Protein AF-A0A0Q4N3J8-F1 (afdb_monomer)

Solvent-accessible surface area (backbone atoms only — not comparable to full-atom values): 4972 Å² total; per-residue (Å²): 102,65,73,90,77,63,54,62,80,38,79,48,65,44,86,81,68,30,30,33,35,28,65,43,73,49,61,48,101,84,66,51,50,29,34,34,27,32,48,76,38,70,77,86,89,46,48,76,73,55,91,84,67,106,62,65,54,34,28,37,32,46,43,70,58,52,33,47,55,57,35,60,58,73,57,75,73,90,80,80,78,130

Foldseek 3Di:
DDLVVDDAQDWADLVPPWIWHWHDWDADPVRFTKTKIFTPDDDDQFDFPDDDDPGGTIGMDTSVSVVCSRCVSPPDPPDPDD

Nearest PDB structures (foldseek):
  1w4s-assembly1_A  TM=5.498E-01  e=1.157E+00  Gallus gallus
  4bb7-assembly2_C  TM=7.195E-01  e=1.677E+00  Saccharomyces cerevisiae
  6vil-assembly4_D  TM=4.621E-01  e=1.482E+00  Mus musculus
  2lav-assembly1_A  TM=5.416E-01  e=2.928E+00  Homo sapiens
  3ib3-assembly2_B  TM=3.240E-01  e=2.752E+00  Staphylococcus aureus subsp. aureus COL

pLDDT: mean 80.81, std 15.74, range [41.03, 94.94]

Secondary structure (DSSP, 8-state):
--STT--TT-EEE-SSS-EEEEEEEEE-TTS-EEEEEEEEES---SEEEE--SSSPPEEEEEHHHHHHHHHTTSS--TT---

Mean predicted aligned error: 7.74 Å

Structure (mmCIF, N/CA/C/O backbone):
data_AF-A0A0Q4N3J8-F1
#
_entry.id   AF-A0A0Q4N3J8-F1
#
loop_
_atom_site.group_PDB
_atom_site.id
_atom_site.type_symbol
_atom_site.label_atom_id
_atom_site.label_alt_id
_atom_site.label_comp_id
_atom_site.label_asym_id
_atom_site.label_entity_id
_atom_site.label_seq_id
_atom_site.pdbx_PDB_ins_code
_atom_site.Cartn_x
_atom_site.Cartn_y
_atom_site.Cartn_z
_atom_site.occupancy
_atom_site.B_iso_or_equiv
_atom_site.auth_seq_id
_atom_site.auth_comp_id
_atom_site.auth_asym_id
_atom_site.auth_atom_id
_atom_site.pdbx_PDB_model_num
ATOM 1 N N . MET A 1 1 ? 2.851 7.239 9.086 1.00 81.12 1 MET A N 1
ATOM 2 C CA . MET A 1 1 ? 3.511 6.270 8.198 1.00 81.12 1 MET A CA 1
ATOM 3 C C . MET A 1 1 ? 4.466 6.952 7.222 1.00 81.12 1 MET A C 1
ATOM 5 O O . MET A 1 1 ? 4.041 7.771 6.414 1.00 81.12 1 MET A O 1
ATOM 9 N N . LYS A 1 2 ? 5.758 6.670 7.333 1.00 82.75 2 LYS A N 1
ATOM 10 C CA . LYS A 1 2 ? 6.837 7.035 6.411 1.00 82.75 2 LYS A CA 1
ATOM 11 C C . LYS A 1 2 ? 6.872 6.070 5.221 1.00 82.75 2 LYS A C 1
ATOM 13 O O . LYS A 1 2 ? 6.130 5.093 5.186 1.00 82.75 2 LYS A O 1
ATOM 18 N N . ARG A 1 3 ? 7.703 6.365 4.216 1.00 79.50 3 ARG A N 1
ATOM 19 C CA . ARG A 1 3 ? 7.868 5.508 3.026 1.00 79.50 3 ARG A CA 1
ATOM 20 C C . ARG A 1 3 ? 8.504 4.180 3.405 1.00 79.50 3 ARG A C 1
ATOM 22 O O . ARG A 1 3 ? 8.026 3.152 2.950 1.00 79.50 3 ARG A O 1
ATOM 29 N N . GLU A 1 4 ? 9.536 4.219 4.245 1.00 83.56 4 GLU A N 1
ATOM 30 C CA . GLU A 1 4 ? 10.291 3.021 4.640 1.00 83.56 4 GLU A CA 1
ATOM 31 C C . GLU A 1 4 ? 9.434 1.972 5.375 1.00 83.56 4 GLU A C 1
ATOM 33 O O . GLU A 1 4 ? 9.805 0.806 5.454 1.00 83.56 4 GLU A O 1
ATOM 38 N N . GLU A 1 5 ? 8.276 2.374 5.904 1.00 85.00 5 GLU A N 1
ATOM 39 C CA . GLU A 1 5 ? 7.357 1.502 6.642 1.00 85.00 5 GLU A CA 1
ATOM 40 C C . GLU A 1 5 ? 6.387 0.730 5.725 1.00 85.00 5 GLU A C 1
ATOM 42 O O . GLU A 1 5 ? 5.650 -0.137 6.203 1.00 85.00 5 GLU A O 1
ATOM 47 N N . ILE A 1 6 ? 6.361 1.042 4.422 1.00 86.69 6 ILE A N 1
ATOM 48 C CA . ILE A 1 6 ? 5.489 0.404 3.428 1.00 86.69 6 ILE A CA 1
ATOM 49 C C . ILE A 1 6 ? 6.294 -0.666 2.687 1.00 86.69 6 ILE A C 1
ATOM 51 O O . ILE A 1 6 ? 7.297 -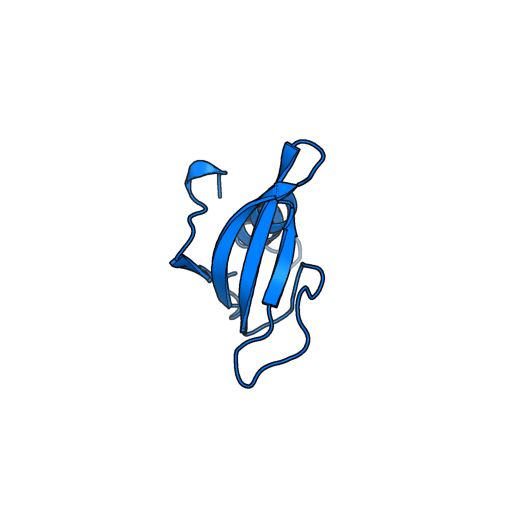0.363 2.045 1.00 86.69 6 ILE A O 1
ATOM 55 N N . THR A 1 7 ? 5.872 -1.924 2.790 1.00 91.31 7 THR A N 1
ATOM 56 C CA . THR A 1 7 ? 6.599 -3.087 2.267 1.00 91.31 7 THR A CA 1
ATOM 57 C C . THR A 1 7 ? 5.637 -4.026 1.550 1.00 91.31 7 THR A C 1
ATOM 59 O O . THR A 1 7 ? 4.528 -4.254 2.032 1.00 91.31 7 THR A O 1
ATOM 62 N N . ALA A 1 8 ? 6.076 -4.595 0.426 1.00 90.69 8 ALA A N 1
ATOM 63 C CA . ALA A 1 8 ? 5.377 -5.692 -0.236 1.00 90.69 8 ALA A CA 1
ATOM 64 C C . ALA A 1 8 ? 5.261 -6.926 0.682 1.00 90.69 8 ALA A C 1
ATOM 66 O O . ALA A 1 8 ? 6.127 -7.164 1.526 1.00 90.69 8 ALA A O 1
ATOM 67 N N . GLY A 1 9 ? 4.169 -7.677 0.544 1.00 88.94 9 GLY A N 1
ATOM 68 C CA . GLY A 1 9 ? 3.825 -8.836 1.372 1.00 88.94 9 GLY A CA 1
ATOM 69 C C . GLY A 1 9 ? 3.296 -8.500 2.772 1.00 88.94 9 GLY A C 1
ATOM 70 O O . GLY A 1 9 ? 3.108 -9.400 3.586 1.00 88.94 9 GLY A O 1
ATOM 71 N N . LYS A 1 10 ? 3.077 -7.217 3.095 1.00 91.50 10 LYS A N 1
ATOM 72 C CA . LYS A 1 10 ? 2.494 -6.799 4.380 1.00 91.50 10 LYS A CA 1
ATOM 73 C C . LYS A 1 10 ? 1.047 -6.351 4.235 1.00 91.50 10 LYS A C 1
ATOM 75 O O . LYS A 1 10 ? 0.669 -5.702 3.259 1.00 91.50 10 LYS A O 1
ATOM 80 N N . ILE A 1 11 ? 0.271 -6.635 5.280 1.00 90.50 11 ILE A N 1
ATOM 81 C CA . ILE A 1 11 ? -1.102 -6.162 5.439 1.00 90.50 11 ILE A CA 1
ATOM 82 C C . ILE A 1 11 ? -1.108 -4.869 6.255 1.00 90.50 11 ILE A C 1
ATOM 84 O O . ILE A 1 11 ? -0.498 -4.777 7.320 1.00 90.50 11 ILE A O 1
ATOM 88 N N . TYR A 1 12 ? -1.844 -3.880 5.761 1.00 89.44 12 TYR A N 1
ATOM 89 C CA . TYR A 1 12 ? -2.054 -2.581 6.383 1.00 89.44 12 TYR A CA 1
ATOM 90 C C . TYR A 1 12 ? -3.534 -2.398 6.712 1.00 89.44 12 TYR A C 1
ATOM 92 O O . TYR A 1 12 ? -4.406 -2.782 5.933 1.00 89.44 12 TYR A O 1
ATOM 100 N N . SER A 1 13 ? -3.811 -1.772 7.855 1.00 85.12 13 SER A N 1
ATOM 101 C CA . SER A 1 13 ? -5.158 -1.451 8.337 1.00 85.12 13 SER A CA 1
ATOM 102 C C . SER A 1 13 ? -5.301 0.051 8.535 1.00 85.12 13 SER A C 1
ATOM 104 O O . SER A 1 13 ? -4.365 0.674 9.031 1.00 85.12 13 SER A O 1
ATOM 106 N N . ASP A 1 14 ? -6.468 0.619 8.211 1.00 76.06 14 ASP A N 1
ATOM 107 C CA . ASP A 1 14 ? -6.793 2.013 8.553 1.00 76.06 14 ASP A CA 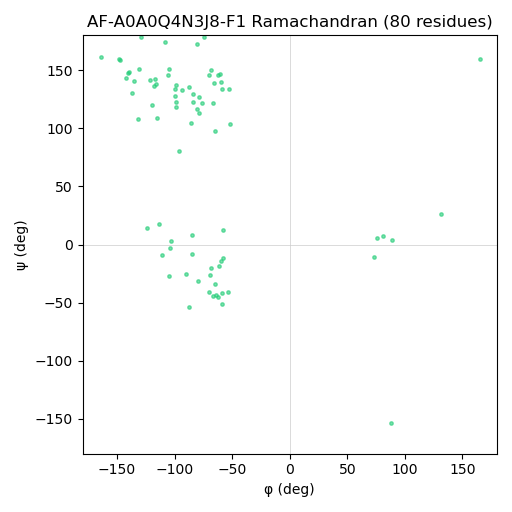1
ATOM 108 C C . ASP A 1 14 ? -7.359 2.212 9.968 1.00 76.06 14 ASP A C 1
ATOM 110 O O . ASP A 1 14 ? -7.857 3.286 10.295 1.00 76.06 14 ASP A O 1
ATOM 114 N N . GLY A 1 15 ? -7.351 1.172 10.807 1.00 71.06 15 GLY A N 1
ATOM 115 C CA . GLY A 1 15 ? -7.946 1.213 12.147 1.00 71.06 15 GLY A CA 1
A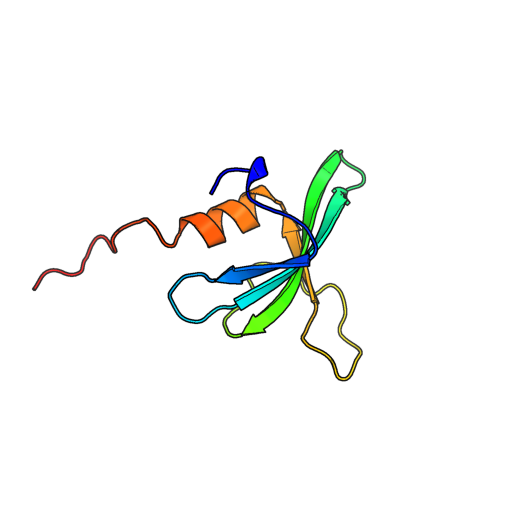TOM 116 C C . GLY A 1 15 ? -9.482 1.199 12.165 1.00 71.06 15 GLY A C 1
ATOM 117 O O . GLY A 1 15 ? -10.071 0.972 13.217 1.00 71.06 15 GLY A O 1
ATOM 118 N N . THR A 1 16 ? -10.149 1.364 11.016 1.00 64.56 16 THR A N 1
ATOM 119 C CA . THR A 1 16 ? -11.619 1.395 10.883 1.00 64.56 16 THR A CA 1
ATOM 120 C C . THR A 1 16 ? -12.194 0.210 10.107 1.00 64.56 16 THR A C 1
ATOM 122 O O . THR A 1 16 ? -13.364 0.232 9.729 1.00 64.56 16 THR A O 1
ATOM 125 N N . LYS A 1 17 ? -11.400 -0.863 9.972 1.00 68.12 17 LYS A N 1
ATOM 126 C CA . LYS A 1 17 ? -11.685 -2.136 9.280 1.00 68.12 17 LYS A CA 1
ATOM 127 C C . LYS A 1 17 ? -11.327 -2.187 7.793 1.00 68.12 17 LYS A C 1
ATOM 129 O O . LYS A 1 17 ? -11.603 -3.227 7.200 1.00 68.12 17 LYS A O 1
ATOM 134 N N . SER A 1 18 ? -10.721 -1.168 7.174 1.00 82.00 18 SER A N 1
ATOM 135 C CA . SER A 1 18 ? -10.220 -1.359 5.802 1.00 82.00 18 SER A CA 1
ATOM 136 C C . SER A 1 18 ? -8.838 -2.001 5.826 1.00 82.00 18 SER A C 1
ATOM 138 O O . SER A 1 18 ? -7.910 -1.433 6.404 1.00 82.00 18 SER A O 1
ATOM 140 N N . LEU A 1 19 ? -8.699 -3.149 5.167 1.00 88.06 19 LEU A N 1
ATOM 141 C CA . LEU A 1 19 ? -7.479 -3.948 5.122 1.00 88.06 19 LEU A CA 1
ATOM 142 C C . LEU A 1 19 ? -6.957 -4.051 3.691 1.00 88.06 19 LEU A C 1
ATOM 144 O O . LEU A 1 19 ? -7.724 -4.255 2.746 1.00 88.06 19 LEU A O 1
ATOM 148 N N . ARG A 1 20 ? -5.643 -3.899 3.537 1.00 91.00 20 ARG A N 1
ATOM 149 C CA . ARG A 1 20 ? -4.954 -3.948 2.244 1.00 91.00 20 ARG A CA 1
ATOM 150 C C . ARG A 1 20 ? -3.683 -4.758 2.364 1.00 91.00 20 ARG A C 1
ATOM 152 O O . ARG A 1 20 ? -2.877 -4.469 3.242 1.00 91.00 20 ARG A O 1
ATOM 159 N N . GLU A 1 21 ? -3.481 -5.705 1.468 1.00 92.44 21 GLU A N 1
ATOM 160 C CA . GLU A 1 21 ? -2.212 -6.411 1.328 1.00 92.44 21 GLU A CA 1
ATOM 161 C C . GLU A 1 21 ? -1.417 -5.787 0.187 1.00 92.44 21 GLU A C 1
ATOM 163 O O . GLU A 1 21 ? -1.916 -5.700 -0.933 1.00 92.44 21 GLU A O 1
ATOM 168 N N . ILE A 1 22 ? -0.198 -5.321 0.457 1.00 93.31 22 ILE A N 1
ATOM 169 C CA . ILE A 1 22 ? 0.664 -4.787 -0.600 1.00 93.31 22 ILE A CA 1
ATOM 170 C C . ILE A 1 22 ? 1.247 -5.943 -1.397 1.00 93.31 22 ILE A C 1
ATOM 172 O O . ILE A 1 22 ? 1.966 -6.769 -0.845 1.00 93.31 22 ILE A O 1
ATOM 176 N N . ILE A 1 23 ? 0.997 -5.950 -2.700 1.00 93.12 23 ILE A N 1
ATOM 177 C CA . ILE A 1 23 ? 1.534 -6.948 -3.624 1.00 93.12 23 ILE A CA 1
ATOM 178 C C . ILE A 1 23 ? 2.903 -6.495 -4.119 1.00 93.12 23 ILE A C 1
ATOM 180 O O . ILE A 1 23 ? 3.885 -7.216 -3.980 1.00 93.12 23 ILE A O 1
ATOM 184 N N . THR A 1 24 ? 2.983 -5.275 -4.652 1.00 94.38 24 THR A N 1
ATOM 185 C CA . THR A 1 24 ? 4.234 -4.706 -5.160 1.00 94.38 24 THR A CA 1
ATOM 186 C C . THR A 1 24 ? 4.289 -3.194 -4.963 1.00 94.38 24 THR A C 1
ATOM 188 O O . THR A 1 24 ? 3.271 -2.522 -4.763 1.00 94.38 24 THR A O 1
ATOM 191 N N . ILE A 1 25 ? 5.511 -2.668 -4.978 1.00 94.06 25 ILE A N 1
ATOM 192 C CA . ILE A 1 25 ? 5.812 -1.242 -4.942 1.00 94.06 25 ILE A CA 1
ATOM 193 C C . ILE A 1 25 ? 6.832 -0.979 -6.044 1.00 94.06 25 ILE A C 1
ATOM 195 O O . ILE A 1 25 ? 7.997 -1.352 -5.915 1.00 94.06 25 ILE A O 1
ATOM 199 N N . GLU A 1 26 ? 6.404 -0.321 -7.110 1.00 92.75 26 GLU A N 1
ATOM 200 C CA . GLU A 1 26 ? 7.204 -0.146 -8.321 1.00 92.75 26 GLU A CA 1
ATOM 201 C C . GLU A 1 26 ? 7.042 1.268 -8.886 1.00 92.75 26 GLU A C 1
ATOM 203 O O . GLU A 1 26 ? 6.001 1.893 -8.672 1.00 92.75 26 GLU A O 1
ATOM 208 N N . PRO A 1 27 ? 8.075 1.832 -9.530 1.00 94.12 27 PRO A N 1
ATOM 209 C CA . PRO A 1 27 ? 7.945 3.108 -10.216 1.00 94.12 27 PRO A CA 1
ATOM 210 C C . PRO A 1 27 ? 7.067 2.975 -11.470 1.00 94.12 27 PRO A C 1
ATOM 212 O O . PRO A 1 27 ? 7.115 1.956 -12.152 1.00 94.12 27 PRO A O 1
ATOM 215 N N . ASP A 1 28 ? 6.300 4.018 -11.789 1.00 90.50 28 ASP A N 1
ATOM 216 C CA . ASP A 1 28 ? 5.698 4.187 -13.115 1.00 90.50 28 ASP A CA 1
ATOM 217 C C . ASP A 1 28 ? 6.745 4.621 -14.164 1.00 90.50 28 ASP A C 1
ATOM 219 O O . ASP A 1 28 ? 7.912 4.869 -13.840 1.00 90.50 28 ASP A O 1
ATOM 223 N N . ASP A 1 29 ? 6.315 4.781 -15.420 1.00 91.25 29 ASP A N 1
ATOM 224 C CA . ASP A 1 29 ? 7.163 5.236 -16.538 1.00 91.25 29 ASP A CA 1
ATOM 225 C C . ASP A 1 29 ? 7.779 6.634 -16.322 1.00 91.25 29 ASP A C 1
ATOM 227 O O . ASP A 1 29 ? 8.706 7.039 -17.026 1.00 91.25 29 ASP A O 1
ATOM 231 N N . HIS A 1 30 ? 7.281 7.386 -15.339 1.00 92.06 30 HIS A N 1
ATOM 232 C CA . HIS A 1 30 ? 7.755 8.713 -14.960 1.00 92.06 30 HIS A CA 1
ATOM 233 C C . HIS A 1 30 ? 8.610 8.699 -13.678 1.00 92.06 30 HIS A C 1
ATOM 235 O O . HIS A 1 30 ? 9.041 9.758 -13.217 1.00 92.06 30 HIS A O 1
ATOM 241 N N . GLY A 1 31 ? 8.879 7.524 -13.097 1.00 91.38 31 GLY A N 1
ATOM 242 C CA . GLY A 1 31 ? 9.656 7.360 -11.868 1.00 91.38 31 GLY A CA 1
ATOM 243 C C . GLY A 1 31 ? 8.870 7.598 -10.572 1.00 91.38 31 GLY A C 1
ATOM 244 O O . GLY A 1 31 ? 9.464 7.615 -9.489 1.00 91.38 31 GLY A O 1
ATOM 245 N N . ASN A 1 32 ? 7.547 7.775 -10.632 1.00 92.56 32 ASN A N 1
ATOM 246 C CA . ASN A 1 32 ? 6.714 7.907 -9.440 1.00 92.56 32 ASN A CA 1
ATOM 247 C C . ASN A 1 32 ? 6.459 6.536 -8.826 1.00 92.56 32 ASN A C 1
ATOM 249 O O . ASN A 1 32 ? 5.944 5.637 -9.480 1.00 92.56 32 ASN A O 1
ATOM 253 N N . MET A 1 33 ? 6.741 6.385 -7.532 1.00 94.38 33 MET A N 1
ATOM 254 C CA . MET A 1 33 ? 6.455 5.131 -6.834 1.00 94.38 33 MET A CA 1
ATOM 255 C C . MET A 1 33 ? 4.944 4.888 -6.744 1.00 94.38 33 MET A C 1
ATOM 257 O O . MET A 1 33 ? 4.212 5.668 -6.120 1.00 94.38 33 MET A O 1
ATOM 261 N N . CYS A 1 34 ? 4.508 3.765 -7.292 1.00 94.50 34 CYS A N 1
ATOM 262 C CA . CYS A 1 34 ? 3.162 3.225 -7.227 1.00 94.50 34 CYS A CA 1
ATOM 263 C C . CYS A 1 34 ? 3.115 2.041 -6.260 1.00 94.50 34 CYS A C 1
ATOM 265 O O . CYS A 1 34 ? 4.099 1.345 -6.029 1.00 94.50 34 CYS A O 1
ATOM 267 N N . VAL A 1 35 ? 1.953 1.849 -5.653 1.00 94.94 35 VAL A N 1
ATOM 268 C CA . VAL A 1 35 ? 1.645 0.764 -4.731 1.00 94.94 35 VAL A CA 1
ATOM 269 C C . VAL A 1 35 ? 0.492 -0.016 -5.331 1.00 94.94 35 VAL A C 1
ATOM 271 O O . VAL A 1 35 ? -0.592 0.544 -5.528 1.00 94.94 35 VAL A O 1
ATOM 274 N N . VAL A 1 36 ? 0.730 -1.297 -5.579 1.00 93.88 36 VAL A N 1
ATOM 275 C CA . VAL A 1 36 ? -0.284 -2.263 -5.995 1.00 93.88 36 VAL A CA 1
ATOM 276 C C . VAL A 1 36 ? -0.693 -3.065 -4.771 1.00 93.88 36 VAL A C 1
ATOM 278 O O . VAL A 1 36 ? 0.161 -3.593 -4.054 1.00 93.88 36 VAL A O 1
ATOM 281 N N . TYR A 1 37 ? -1.992 -3.140 -4.505 1.00 92.12 37 TYR A N 1
ATOM 282 C CA . TYR A 1 37 ? -2.519 -3.817 -3.328 1.00 92.12 37 TYR A CA 1
ATOM 283 C C . TYR A 1 37 ? -3.794 -4.603 -3.625 1.00 92.12 37 TYR A C 1
ATOM 285 O O . TYR A 1 37 ? -4.620 -4.178 -4.433 1.00 92.12 37 TYR A O 1
ATOM 293 N N . ALA A 1 38 ? -3.979 -5.711 -2.910 1.00 91.62 38 ALA A N 1
ATOM 294 C CA . ALA A 1 38 ? -5.259 -6.400 -2.810 1.00 91.62 38 ALA A CA 1
ATOM 295 C C . ALA A 1 38 ? -6.112 -5.742 -1.721 1.00 91.62 38 ALA A C 1
ATOM 297 O O . ALA A 1 38 ? -5.649 -5.530 -0.594 1.00 91.62 38 ALA A O 1
ATOM 298 N N . LEU A 1 39 ? -7.362 -5.406 -2.041 1.00 90.88 39 LEU A N 1
ATOM 299 C CA . LEU A 1 39 ? -8.316 -4.893 -1.062 1.00 90.88 39 LEU A CA 1
ATOM 300 C C . LEU A 1 39 ? -9.010 -6.067 -0.364 1.00 90.88 39 LEU A C 1
ATOM 302 O O . LEU A 1 39 ? -9.905 -6.685 -0.928 1.00 90.88 39 LEU A O 1
ATOM 306 N N . LEU A 1 40 ? -8.613 -6.343 0.878 1.00 89.50 40 LEU A N 1
ATOM 307 C CA . LEU A 1 40 ? -9.199 -7.416 1.687 1.00 89.50 40 LEU A CA 1
ATOM 308 C C . LEU A 1 40 ? -10.538 -6.983 2.310 1.00 89.50 40 LEU A C 1
ATOM 310 O O . LEU A 1 40 ? -11.428 -7.799 2.528 1.00 89.50 40 LEU A O 1
ATOM 314 N N . SER A 1 41 ? -10.683 -5.690 2.621 1.00 87.38 41 SER A N 1
ATOM 315 C CA . SER A 1 41 ? -11.921 -5.117 3.159 1.00 87.38 41 SER A CA 1
ATOM 316 C C . SER A 1 41 ? -11.950 -3.588 3.065 1.00 87.38 41 SER A C 1
ATOM 318 O O . SER A 1 41 ? -10.915 -2.921 2.992 1.00 87.38 41 SER A O 1
ATOM 320 N N . GLY A 1 4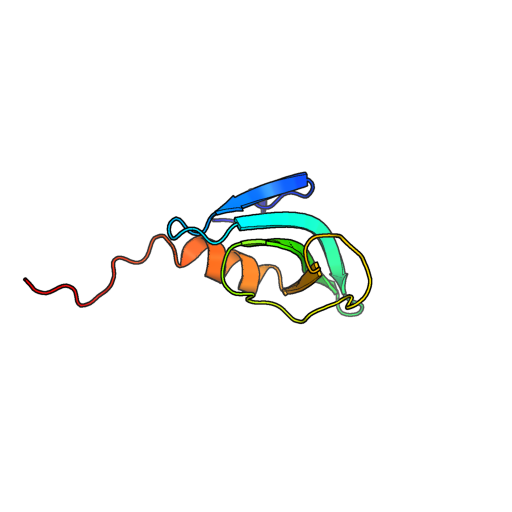2 ? -13.150 -3.012 3.162 1.00 85.69 42 GLY A N 1
ATOM 321 C CA . GLY A 1 42 ? -13.358 -1.564 3.240 1.00 85.69 42 GLY A CA 1
ATOM 322 C C . GLY A 1 42 ? -13.469 -0.889 1.875 1.00 85.69 42 GLY A C 1
ATOM 323 O O . GLY A 1 42 ? -13.913 -1.495 0.904 1.00 85.69 42 GLY A O 1
ATOM 324 N N . LYS A 1 43 ? -13.125 0.403 1.810 1.00 83.88 43 LYS A N 1
ATOM 325 C CA . LYS A 1 43 ? -13.237 1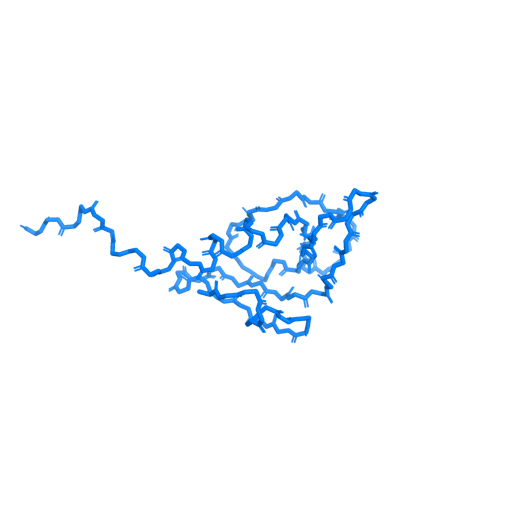.202 0.576 1.00 83.88 43 LYS A CA 1
ATOM 326 C C . LYS A 1 43 ? -11.889 1.310 -0.136 1.00 83.88 43 LYS A C 1
ATOM 328 O O . LYS A 1 43 ? -10.901 1.591 0.548 1.00 83.88 43 LYS A O 1
ATOM 333 N N . PRO A 1 44 ? -11.829 1.177 -1.473 1.00 83.38 44 PRO A N 1
ATOM 334 C CA . PRO A 1 44 ? -10.606 1.428 -2.228 1.00 83.38 44 PRO A CA 1
ATOM 335 C C . PRO A 1 44 ? -10.235 2.916 -2.205 1.00 83.38 44 PRO A C 1
ATOM 337 O O . PRO A 1 44 ? -11.091 3.795 -2.131 1.00 83.38 44 PRO A O 1
ATOM 340 N N . ASN A 1 45 ? -8.938 3.200 -2.291 1.00 82.69 45 ASN A N 1
ATOM 341 C CA . ASN A 1 45 ? -8.370 4.549 -2.454 1.00 82.69 45 ASN A CA 1
ATOM 342 C C . ASN A 1 45 ? -7.461 4.640 -3.694 1.00 82.69 45 ASN A C 1
ATOM 344 O O . ASN A 1 45 ? -6.660 5.565 -3.815 1.00 82.69 45 ASN A O 1
ATOM 348 N N . GLY A 1 46 ? -7.543 3.637 -4.567 1.00 86.06 46 GLY A N 1
ATOM 349 C CA . GLY A 1 46 ? -6.770 3.519 -5.794 1.00 86.06 46 GLY A CA 1
ATOM 350 C C . GLY A 1 46 ? -7.670 3.229 -6.984 1.00 86.06 46 GLY A C 1
ATOM 351 O O . GLY A 1 46 ? -8.887 3.096 -6.844 1.00 86.06 46 GLY A O 1
ATOM 352 N N . LYS A 1 47 ? -7.052 3.134 -8.154 1.00 90.56 47 LYS A N 1
ATOM 353 C CA . LYS A 1 47 ? -7.718 2.748 -9.393 1.00 90.56 47 LYS A CA 1
ATOM 354 C C . LYS A 1 47 ? -7.706 1.218 -9.504 1.00 90.56 47 LYS A C 1
ATOM 356 O O . LYS A 1 47 ? -6.663 0.642 -9.194 1.00 90.56 47 LYS A O 1
ATOM 361 N N . PRO A 1 48 ? -8.811 0.558 -9.887 1.00 90.44 48 PRO A N 1
ATOM 362 C CA . PRO A 1 48 ? -8.787 -0.879 -10.151 1.00 90.44 48 PRO A CA 1
ATOM 363 C C . PRO A 1 48 ? -7.778 -1.171 -11.267 1.00 90.44 48 PRO A C 1
ATOM 365 O O . PRO A 1 48 ? -7.728 -0.430 -12.252 1.00 90.44 48 PRO A O 1
ATOM 368 N N . LEU A 1 49 ? -6.943 -2.192 -11.069 1.00 86.00 49 LEU A N 1
ATOM 369 C CA . LEU A 1 49 ? -5.938 -2.626 -12.048 1.00 86.00 49 LEU A CA 1
ATOM 370 C C . LEU A 1 49 ? -6.339 -3.913 -12.758 1.00 86.00 49 LEU A C 1
ATOM 372 O O . LEU A 1 49 ? -5.942 -4.104 -13.901 1.00 86.00 49 LEU A O 1
ATOM 376 N N . ASP A 1 50 ? -7.143 -4.749 -12.107 1.00 74.06 50 ASP A N 1
ATOM 377 C CA . ASP A 1 50 ? -7.677 -5.958 -12.716 1.00 74.06 50 ASP A CA 1
ATOM 378 C C . ASP A 1 50 ? -9.120 -6.201 -12.259 1.00 74.06 50 ASP A C 1
ATOM 380 O O . ASP A 1 50 ? -9.484 -5.890 -11.119 1.00 74.06 50 ASP A O 1
ATOM 384 N N . HIS A 1 51 ? -9.940 -6.703 -13.179 1.00 57.66 51 HIS A N 1
ATOM 385 C CA . HIS A 1 51 ? -11.359 -7.004 -12.969 1.00 57.66 51 HIS A CA 1
ATOM 386 C C . HIS A 1 51 ? -11.649 -8.508 -12.977 1.00 57.66 51 HIS A C 1
ATOM 388 O O . HIS A 1 51 ? -12.759 -8.897 -12.612 1.00 57.66 51 HIS A O 1
ATOM 394 N N . ASP A 1 52 ? -10.672 -9.340 -13.341 1.00 57.00 52 ASP A N 1
ATOM 395 C CA . ASP A 1 52 ? -10.850 -10.781 -13.473 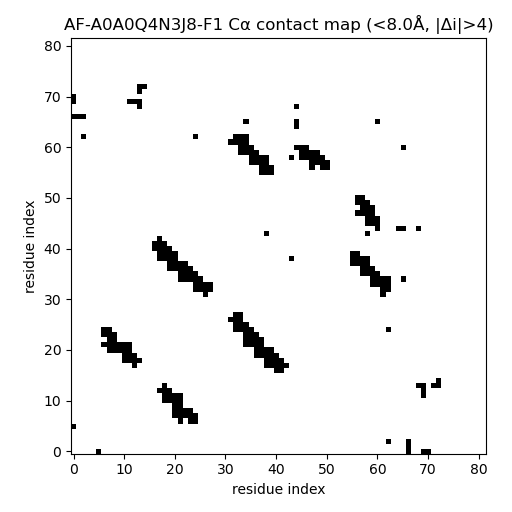1.00 57.00 52 ASP A CA 1
ATOM 396 C C . ASP A 1 52 ? -10.008 -11.534 -12.444 1.00 57.00 52 ASP A C 1
ATOM 398 O O . ASP A 1 52 ? -8.787 -11.585 -12.551 1.00 57.00 52 ASP A O 1
ATOM 402 N N . GLN A 1 53 ? -10.677 -12.118 -11.444 1.00 51.25 53 GLN A N 1
ATOM 403 C CA . GLN A 1 53 ? -10.447 -13.465 -10.895 1.00 51.25 53 GLN A CA 1
ATOM 404 C C . GLN A 1 53 ? -11.159 -13.620 -9.546 1.00 51.25 53 GLN A C 1
ATOM 406 O O . GLN A 1 53 ? -11.460 -12.647 -8.864 1.00 51.25 53 GLN A O 1
ATOM 411 N N . GLU A 1 54 ? -11.396 -14.868 -9.145 1.00 60.16 54 GLU A N 1
ATOM 412 C CA . GLU A 1 54 ? -12.036 -15.341 -7.903 1.00 60.16 54 GLU A CA 1
ATOM 413 C C . GLU A 1 54 ? -11.351 -14.881 -6.583 1.00 60.16 54 GLU A C 1
ATOM 415 O O . GLU A 1 54 ? -11.655 -15.387 -5.503 1.00 60.16 54 GLU A O 1
ATOM 420 N N . CYS A 1 55 ? -10.433 -13.915 -6.657 1.00 66.94 55 CYS A N 1
ATOM 421 C CA . CYS A 1 55 ? -9.599 -13.378 -5.587 1.00 66.94 55 CYS A CA 1
ATOM 422 C C . CYS A 1 55 ? -10.029 -11.955 -5.169 1.00 66.94 55 CYS A C 1
ATOM 424 O O . CYS A 1 55 ? -10.901 -11.328 -5.768 1.00 66.94 55 CYS A O 1
ATOM 426 N N . ASN A 1 56 ? -9.400 -11.418 -4.116 1.00 82.81 56 ASN A N 1
ATOM 427 C CA . ASN A 1 56 ? -9.630 -10.037 -3.674 1.00 82.81 56 ASN A CA 1
ATOM 428 C C . ASN A 1 56 ? -9.288 -9.024 -4.789 1.00 82.81 56 ASN A C 1
ATOM 430 O O . ASN A 1 56 ? -8.256 -9.185 -5.441 1.00 82.81 56 ASN A O 1
ATOM 434 N N . PRO A 1 57 ? -10.084 -7.954 -4.984 1.00 88.38 57 PRO A N 1
ATO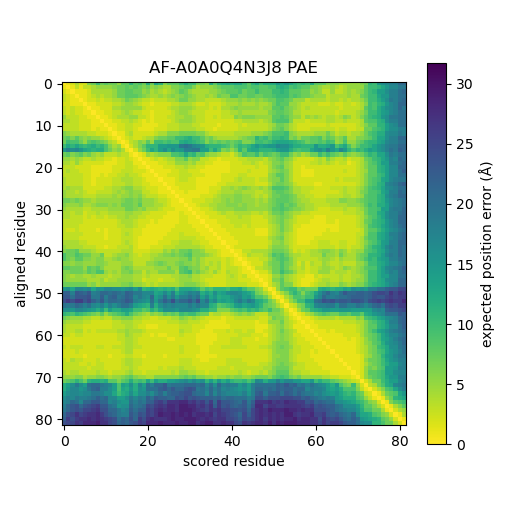M 435 C CA . PRO A 1 57 ? -9.874 -6.999 -6.071 1.00 88.38 57 PRO A CA 1
ATOM 436 C C . PRO A 1 57 ? -8.568 -6.209 -5.907 1.00 88.38 57 PRO A C 1
ATOM 438 O O . PRO A 1 57 ? -8.229 -5.760 -4.804 1.00 88.38 57 PRO A O 1
ATOM 441 N N . ILE A 1 58 ? -7.854 -6.012 -7.021 1.00 90.50 58 ILE A N 1
ATOM 442 C CA . ILE A 1 58 ? -6.531 -5.378 -7.059 1.00 90.50 58 ILE A CA 1
ATOM 443 C C . ILE A 1 58 ? -6.626 -3.916 -7.487 1.00 90.50 58 ILE A C 1
ATOM 445 O O . ILE A 1 58 ? -7.268 -3.566 -8.479 1.00 90.50 58 ILE A O 1
ATOM 449 N N . PHE A 1 59 ? -5.932 -3.054 -6.749 1.00 92.38 59 PHE A N 1
ATOM 450 C CA . PHE A 1 59 ? -5.908 -1.617 -6.980 1.00 92.38 59 PHE A CA 1
ATOM 451 C C . PHE A 1 59 ? -4.483 -1.069 -6.996 1.00 92.38 59 PHE A C 1
ATOM 453 O O . PHE A 1 59 ? -3.597 -1.552 -6.293 1.00 92.38 59 PHE A O 1
ATOM 460 N N . GLY A 1 60 ? -4.297 0.010 -7.751 1.00 93.31 60 GLY A N 1
ATOM 461 C CA . GLY A 1 60 ? -3.066 0.786 -7.825 1.00 93.31 60 GLY A CA 1
ATOM 462 C C . GLY A 1 60 ? -3.274 2.206 -7.317 1.00 93.31 60 GLY A C 1
ATOM 463 O O . GLY A 1 60 ? -4.282 2.852 -7.618 1.00 93.31 60 GLY A O 1
ATOM 464 N N . CYS A 1 61 ? -2.325 2.732 -6.550 1.00 93.81 61 CYS A N 1
ATOM 465 C CA . CYS A 1 61 ? -2.279 4.156 -6.221 1.00 93.81 61 CYS A CA 1
ATOM 466 C C . CYS A 1 61 ? -0.839 4.635 -6.046 1.00 93.81 61 CYS A C 1
ATOM 468 O O . CYS A 1 61 ? 0.052 3.842 -5.763 1.00 93.81 61 CYS A O 1
ATOM 470 N N . TYR A 1 62 ? -0.604 5.941 -6.152 1.00 94.69 62 TYR A N 1
ATOM 471 C CA . TYR A 1 62 ? 0.704 6.489 -5.809 1.00 94.69 62 TYR A CA 1
ATOM 472 C C . TYR A 1 62 ? 1.040 6.254 -4.334 1.00 94.69 62 TYR A C 1
ATOM 474 O O . TYR A 1 62 ? 0.179 6.353 -3.454 1.00 94.69 62 TYR A O 1
ATOM 482 N N . LEU A 1 63 ? 2.324 6.043 -4.049 1.00 92.81 63 LEU A N 1
ATOM 483 C CA . LEU A 1 63 ? 2.838 5.810 -2.703 1.00 92.81 63 LEU A CA 1
ATOM 484 C C . LEU A 1 63 ? 2.417 6.907 -1.716 1.00 92.81 63 LEU A C 1
ATOM 486 O O . LEU A 1 63 ? 2.024 6.605 -0.592 1.00 92.81 63 LEU A O 1
ATOM 490 N N . HIS A 1 64 ? 2.432 8.176 -2.131 1.00 90.75 64 HIS A N 1
ATOM 491 C CA . HIS A 1 64 ? 1.996 9.285 -1.278 1.00 90.75 64 HIS A CA 1
ATOM 492 C C . HIS A 1 64 ? 0.495 9.215 -0.938 1.00 90.75 64 HIS A C 1
ATOM 494 O O . HIS A 1 64 ? 0.095 9.567 0.172 1.00 90.75 64 HIS A O 1
ATOM 500 N N . SER A 1 65 ? -0.342 8.723 -1.854 1.00 90.94 65 SER A N 1
ATOM 501 C CA . SER A 1 65 ? -1.775 8.511 -1.623 1.00 90.94 65 SER A CA 1
ATOM 502 C C . SER A 1 65 ? -2.012 7.358 -0.654 1.00 90.94 65 SER A C 1
ATOM 504 O O . SER A 1 65 ? -2.828 7.489 0.261 1.00 90.94 65 SER A O 1
ATOM 506 N N . PHE A 1 66 ? -1.245 6.272 -0.782 1.00 91.12 66 PHE A N 1
ATOM 507 C CA . PHE A 1 66 ? -1.260 5.179 0.189 1.00 91.12 66 PHE A CA 1
ATOM 508 C C . PHE A 1 66 ? -0.815 5.654 1.576 1.00 91.12 66 PHE A C 1
ATOM 510 O O . PHE A 1 66 ? -1.488 5.394 2.570 1.00 91.12 66 PHE A O 1
ATOM 517 N N . GLN A 1 67 ? 0.267 6.432 1.653 1.00 89.12 67 GLN A N 1
ATOM 518 C CA . GLN A 1 67 ? 0.733 7.034 2.902 1.00 89.12 67 GLN A CA 1
ATOM 519 C C . GLN A 1 67 ? -0.321 7.937 3.531 1.00 89.12 67 GLN A C 1
ATOM 521 O O . GLN A 1 67 ? -0.480 7.911 4.744 1.00 89.12 67 GLN A O 1
ATOM 526 N N . ARG A 1 68 ? -1.031 8.755 2.744 1.00 87.75 68 ARG A N 1
ATOM 527 C CA . ARG A 1 68 ? -2.116 9.604 3.257 1.00 87.75 68 ARG A CA 1
ATOM 528 C C . ARG A 1 68 ? -3.264 8.774 3.810 1.00 87.75 68 ARG A C 1
ATOM 530 O O . ARG A 1 68 ? -3.738 9.099 4.890 1.00 87.75 68 ARG A O 1
ATOM 537 N N . TRP A 1 69 ? -3.665 7.706 3.124 1.00 86.81 69 TRP A N 1
ATOM 538 C CA . TRP A 1 69 ? -4.657 6.762 3.641 1.00 86.81 69 TRP A CA 1
ATOM 539 C C . TRP A 1 69 ? -4.186 6.135 4.965 1.00 86.81 69 TRP A C 1
ATOM 541 O O . TRP A 1 69 ? -4.873 6.257 5.976 1.00 86.81 69 TRP A O 1
ATOM 551 N N . ALA A 1 70 ? -2.963 5.602 5.005 1.00 82.19 70 ALA A N 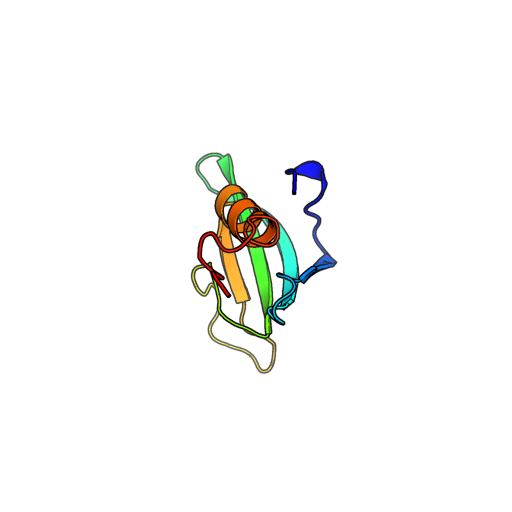1
ATOM 552 C CA . ALA A 1 70 ? -2.381 4.999 6.204 1.00 82.19 70 ALA A CA 1
ATOM 553 C C . ALA A 1 70 ? -2.067 6.016 7.325 1.00 82.19 70 ALA A C 1
ATOM 555 O O . ALA A 1 70 ? -1.898 5.646 8.481 1.00 82.19 70 ALA A O 1
ATOM 556 N N . LYS A 1 71 ? -1.952 7.313 7.011 1.00 77.94 71 LYS A N 1
ATOM 557 C CA . LYS A 1 71 ? -1.789 8.408 7.988 1.00 77.94 71 LYS A CA 1
ATOM 558 C C . LYS A 1 71 ? -3.119 8.997 8.447 1.00 77.94 71 LYS A C 1
ATOM 560 O O . LYS A 1 71 ? -3.160 9.535 9.548 1.00 77.94 71 LYS A O 1
ATOM 565 N N . GLY A 1 72 ? -4.178 8.906 7.640 1.00 64.31 72 GLY A N 1
ATOM 566 C CA . GLY A 1 72 ? -5.524 9.400 7.961 1.00 64.31 72 GLY A CA 1
ATOM 567 C C . GLY A 1 72 ? -6.118 8.779 9.231 1.00 64.31 72 GLY A C 1
ATOM 568 O O . GLY A 1 72 ? -7.086 9.297 9.768 1.00 64.31 72 GLY A O 1
ATOM 569 N N . ILE A 1 73 ? -5.474 7.725 9.735 1.00 56.62 73 ILE A N 1
ATOM 570 C CA . ILE A 1 73 ? -5.704 7.030 11.004 1.00 56.62 73 ILE A CA 1
ATOM 571 C C . ILE A 1 73 ? -5.305 7.874 12.236 1.00 56.62 73 ILE A C 1
ATOM 573 O O . ILE A 1 73 ? -5.841 7.668 13.317 1.00 56.62 73 ILE A O 1
ATOM 577 N N . LEU A 1 74 ? -4.358 8.814 12.107 1.00 51.12 74 LEU A N 1
ATOM 578 C CA . LEU A 1 74 ? -3.780 9.560 13.242 1.00 51.12 74 LEU A CA 1
ATOM 579 C C . LEU A 1 74 ? -4.282 11.001 13.379 1.00 51.12 74 LEU A C 1
ATOM 581 O O . LEU A 1 74 ? -3.894 11.686 14.323 1.00 51.12 74 LEU A O 1
ATOM 585 N N . ALA A 1 75 ? -5.118 11.485 12.461 1.00 49.84 75 ALA A N 1
ATOM 586 C CA . ALA A 1 75 ? -5.800 12.751 12.684 1.00 49.84 75 ALA A CA 1
ATOM 587 C C . ALA A 1 75 ? -6.974 12.475 13.639 1.00 49.84 75 ALA A C 1
ATOM 589 O O . ALA A 1 75 ? -7.895 11.757 13.234 1.00 49.84 75 ALA A O 1
ATOM 590 N N . PRO A 1 76 ? -6.988 12.993 14.885 1.00 45.72 76 PRO A N 1
ATOM 591 C CA . PRO A 1 76 ? -8.218 12.994 15.663 1.00 45.72 76 PRO A CA 1
ATOM 592 C C . PRO A 1 76 ? -9.294 13.637 14.789 1.00 45.72 76 PRO A C 1
ATOM 594 O O . PRO A 1 76 ? -9.039 14.657 14.143 1.00 45.72 76 PRO A O 1
ATOM 597 N N . LYS A 1 77 ? -10.477 13.019 14.717 1.00 48.44 77 LYS A N 1
ATOM 598 C CA . LYS A 1 77 ? -11.644 13.653 14.102 1.00 48.44 77 LYS A CA 1
ATOM 599 C C . LYS A 1 77 ? -11.808 15.024 14.761 1.00 48.44 77 LYS A C 1
ATOM 601 O O . LYS A 1 77 ? -12.262 15.105 15.897 1.00 48.44 77 LYS A O 1
ATOM 606 N N . ALA A 1 78 ? -11.423 16.092 14.070 1.00 48.41 78 ALA A N 1
ATOM 607 C CA . ALA A 1 78 ? -11.795 17.438 14.461 1.00 48.41 78 ALA A CA 1
ATOM 608 C C . ALA A 1 78 ? -13.322 17.511 14.321 1.00 48.41 78 ALA A C 1
ATOM 610 O O . ALA A 1 78 ? -13.829 17.611 13.207 1.00 48.41 78 ALA A O 1
ATOM 611 N N . GLY A 1 79 ? -14.046 17.338 15.432 1.00 46.16 79 GLY A N 1
ATOM 612 C CA . GLY A 1 79 ? -15.507 17.453 15.463 1.00 46.16 79 GLY A CA 1
ATOM 613 C C . GLY A 1 79 ? -16.289 16.332 16.151 1.00 46.16 79 GLY A C 1
ATOM 614 O O . GLY A 1 79 ? -17.443 16.130 15.794 1.00 46.16 79 GLY A O 1
ATOM 615 N N . ALA A 1 80 ? -15.720 15.603 17.115 1.00 42.81 80 ALA A N 1
ATOM 616 C CA . ALA A 1 80 ? -16.545 14.952 18.137 1.00 42.81 80 ALA A CA 1
ATOM 617 C C . ALA A 1 80 ? -16.584 15.871 19.365 1.00 42.81 80 ALA A C 1
ATOM 619 O O . ALA A 1 80 ? -15.780 15.732 20.281 1.00 42.81 80 ALA A O 1
ATOM 620 N N . THR A 1 81 ? -17.447 16.882 19.307 1.00 42.41 81 THR A N 1
ATOM 621 C CA . THR A 1 81 ? -17.875 17.632 20.489 1.00 42.41 81 THR A CA 1
ATOM 622 C C . THR A 1 81 ? -18.952 16.782 21.161 1.00 42.41 81 THR A C 1
ATOM 624 O O . THR A 1 81 ? -19.966 16.495 20.520 1.00 42.41 81 THR A O 1
ATOM 627 N N . GLU A 1 82 ? -18.693 16.318 22.382 1.00 41.03 82 GLU A N 1
ATOM 628 C CA . GLU A 1 82 ? -19.738 15.841 23.303 1.00 41.03 82 GLU A CA 1
ATOM 629 C C . GLU A 1 82 ? -20.515 17.026 23.889 1.00 41.03 82 GLU A C 1
ATOM 631 O O . GLU A 1 82 ? -19.901 18.110 24.054 1.00 41.03 82 GLU A O 1
#

Radius of gyration: 13.65 Å; Cα contacts (8 Å, |Δi|>4): 138; chains: 1; bounding box: 30×33×40 Å

Sequence (82 aa):
MKREEITAGKIYSDGTKSLREIITIEPDDHGNMCV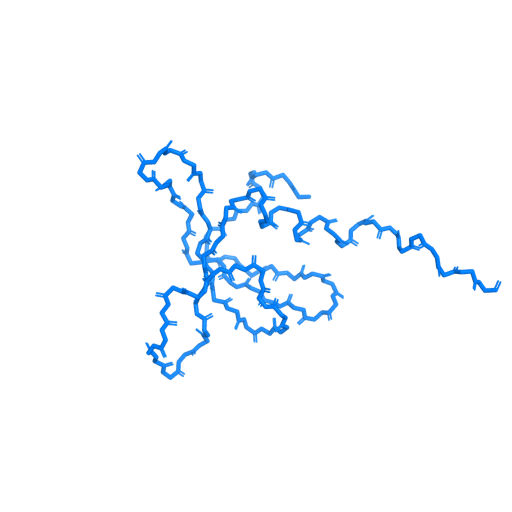VYALLSGKPNGKPLDHDQECNPIFGCYLHSFQRWAKGILAPKAGATE